Protein AF-A0A0E9LYX4-F1 (afdb_monomer_lite)

Radius of gyration: 15.2 Å; chains: 1; bounding box: 29×18×42 Å

Organism: NCBI:txid1236989

Sequence (67 aa):
MEKIGFHGLEAHKKSHAAFAEQAADYLHRYKKGTAPASYEVTHFLMDWITQHIKREDMEYAKFAGKK

Secondary structure (DSSP, 8-state):
-GGGT-TTHHHHHHHHHHHHHHHHHHHHHHHTT-S---HHHHHHHHHHHHHHIIIIIHHHHHHHTT-

InterPro domains:
  IPR012312 Hemerythrin-like [PF01814] (8-62)
  IPR012827 Hemerythrin, metal-binding domain [cd12107] (1-62)
  IPR035938 Hemerythrin-like superfamily [G3DSA:1.20.120.50] (1-67)
  IPR035938 Hemerythrin-like superfamily [SSF47188] (1-63)

Structure (mmCIF, N/CA/C/O backbone):
data_AF-A0A0E9LYX4-F1
#
_entry.id   AF-A0A0E9LYX4-F1
#
loop_
_atom_site.group_PDB
_atom_site.id
_atom_site.type_symbol
_atom_site.label_atom_id
_atom_site.label_alt_id
_atom_site.label_comp_id
_atom_site.label_asym_id
_atom_site.label_entity_id
_atom_site.label_seq_id
_atom_site.pdbx_PDB_ins_code
_atom_site.Cartn_x
_atom_site.Cartn_y
_atom_site.Cartn_z
_atom_site.occupancy
_atom_site.B_iso_or_equiv
_atom_site.auth_seq_id
_atom_site.auth_comp_id
_atom_site.auth_asym_id
_atom_site.auth_atom_id
_atom_site.pdbx_PDB_model_num
ATOM 1 N N . MET A 1 1 ? -4.846 -5.081 13.201 1.00 92.25 1 MET A N 1
ATOM 2 C CA . MET A 1 1 ? -6.236 -5.427 12.822 1.00 92.25 1 MET A CA 1
ATOM 3 C C . MET A 1 1 ? -6.761 -6.662 13.554 1.00 92.25 1 MET A C 1
ATOM 5 O O . MET A 1 1 ? -7.744 -6.545 14.269 1.00 92.25 1 MET A O 1
ATOM 9 N N . GLU A 1 2 ? -6.100 -7.817 13.447 1.00 95.00 2 GLU A N 1
ATOM 10 C CA . GLU A 1 2 ? -6.582 -9.090 14.020 1.00 95.00 2 GLU A CA 1
ATOM 11 C C . GLU A 1 2 ? -6.747 -9.073 15.547 1.00 95.00 2 GLU A C 1
ATOM 13 O O . GLU A 1 2 ? -7.823 -9.368 16.055 1.00 95.00 2 GLU A O 1
ATOM 18 N N . LYS A 1 3 ? -5.734 -8.591 16.280 1.00 94.31 3 LYS A N 1
ATOM 19 C CA . LYS A 1 3 ? -5.756 -8.512 17.756 1.00 94.31 3 LYS A CA 1
ATOM 20 C C . LYS A 1 3 ? -6.918 -7.698 18.331 1.00 94.31 3 LYS A C 1
ATOM 22 O O . LYS A 1 3 ? -7.309 -7.918 19.470 1.00 94.31 3 LYS A O 1
ATOM 27 N N . ILE A 1 4 ? -7.444 -6.742 17.567 1.00 93.94 4 ILE A N 1
ATOM 28 C CA . ILE A 1 4 ? -8.542 -5.879 18.013 1.00 93.94 4 ILE A CA 1
ATOM 29 C C . ILE A 1 4 ? -9.906 -6.337 17.482 1.00 93.94 4 ILE A C 1
ATOM 31 O O . ILE A 1 4 ? -10.913 -5.728 17.839 1.00 93.94 4 ILE A O 1
ATOM 35 N N . GLY A 1 5 ? -9.958 -7.407 16.681 1.00 94.94 5 GLY A N 1
ATOM 36 C CA . GLY A 1 5 ? -11.195 -7.930 16.099 1.00 94.94 5 GLY A CA 1
ATOM 37 C C . GLY A 1 5 ? -11.813 -6.997 15.057 1.00 94.94 5 GLY A C 1
ATOM 38 O O . GLY A 1 5 ? -13.026 -6.825 15.040 1.00 94.94 5 GLY A O 1
ATOM 39 N N . PHE A 1 6 ? -10.988 -6.344 14.231 1.00 96.25 6 PHE A N 1
ATOM 40 C CA . PHE A 1 6 ? -11.482 -5.485 13.152 1.00 96.25 6 PHE A CA 1
ATOM 41 C C . PHE A 1 6 ? -12.292 -6.305 12.135 1.00 96.25 6 PHE A C 1
ATOM 43 O O . PHE A 1 6 ? -11.763 -7.252 11.554 1.00 96.25 6 PHE A O 1
ATOM 50 N N . HIS A 1 7 ? -13.556 -5.937 11.897 1.00 95.19 7 HIS A N 1
ATOM 51 C CA . HIS A 1 7 ? -14.474 -6.680 11.018 1.00 95.19 7 HIS A CA 1
ATOM 52 C C . HIS A 1 7 ? -14.022 -6.706 9.551 1.00 95.19 7 HIS A C 1
ATOM 54 O O . HIS A 1 7 ? -14.321 -7.658 8.837 1.00 95.19 7 HIS A O 1
ATOM 60 N N . GLY A 1 8 ? -13.263 -5.699 9.108 1.00 96.12 8 GLY A N 1
ATOM 61 C CA . GLY A 1 8 ? -12.717 -5.614 7.750 1.00 96.12 8 GLY A CA 1
ATOM 62 C C . GLY A 1 8 ? -11.438 -6.427 7.510 1.00 96.12 8 GLY A C 1
ATOM 63 O O . GLY A 1 8 ? -10.805 -6.248 6.473 1.00 96.12 8 GLY A O 1
ATOM 64 N N . LEU A 1 9 ? -11.023 -7.297 8.444 1.00 96.94 9 LEU A N 1
ATOM 65 C CA . LEU A 1 9 ? -9.731 -7.999 8.398 1.00 96.94 9 LEU A CA 1
ATOM 66 C C . LEU A 1 9 ? -9.487 -8.762 7.090 1.00 96.94 9 LEU A C 1
ATOM 68 O O . LEU A 1 9 ? -8.443 -8.585 6.466 1.00 96.94 9 LEU A O 1
ATOM 72 N N . GLU A 1 10 ? -10.437 -9.605 6.689 1.00 97.69 10 GLU A N 1
ATOM 73 C CA . GLU A 1 10 ? -10.272 -10.487 5.529 1.00 97.69 10 GLU A CA 1
ATOM 74 C C . GLU A 1 10 ? -10.244 -9.706 4.213 1.00 97.69 10 GLU A C 1
ATOM 76 O O . GLU A 1 10 ? -9.411 -9.970 3.346 1.00 97.69 10 GLU A O 1
ATOM 81 N N . ALA A 1 11 ? -11.101 -8.690 4.080 1.00 97.50 11 ALA A N 1
ATOM 82 C CA . ALA A 1 11 ? -11.114 -7.818 2.909 1.00 97.50 11 ALA A CA 1
ATOM 83 C C . ALA A 1 11 ? -9.792 -7.046 2.769 1.00 97.50 11 ALA A C 1
ATOM 85 O O . ALA A 1 11 ? -9.200 -7.018 1.691 1.00 97.50 11 ALA A O 1
ATOM 86 N N . HIS A 1 12 ? -9.289 -6.502 3.876 1.00 97.94 12 HIS A N 1
ATOM 87 C CA . HIS A 1 12 ? -8.041 -5.749 3.901 1.00 97.94 12 HIS A CA 1
ATOM 88 C C . HIS A 1 12 ? -6.829 -6.646 3.578 1.00 97.94 12 HIS A C 1
ATOM 90 O O . HIS A 1 12 ? -5.994 -6.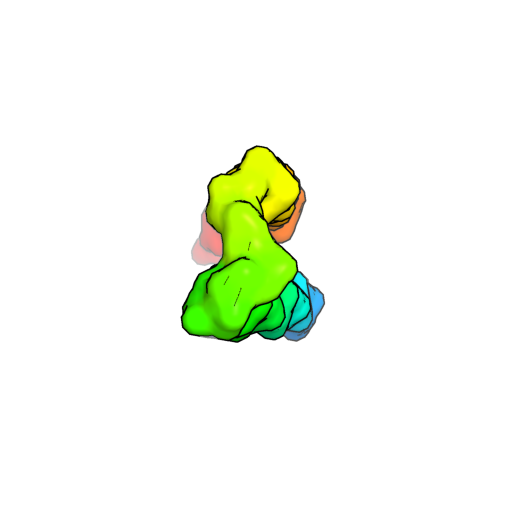288 2.747 1.00 97.94 12 HIS A O 1
ATOM 96 N N . LYS A 1 13 ? -6.765 -7.867 4.141 1.00 98.00 13 LYS A N 1
ATOM 97 C CA . LYS A 1 13 ? -5.744 -8.874 3.779 1.00 98.00 13 LYS A CA 1
ATOM 98 C C . LYS A 1 13 ? -5.792 -9.221 2.287 1.00 98.00 13 LYS A C 1
ATOM 100 O O . LYS A 1 13 ? -4.745 -9.346 1.655 1.00 98.00 13 LYS A O 1
ATOM 105 N N . LYS A 1 14 ? -6.991 -9.351 1.710 1.00 98.12 14 LYS A N 1
ATOM 106 C CA . LYS A 1 14 ? -7.166 -9.616 0.275 1.00 98.12 14 LYS A CA 1
ATOM 107 C C . LYS A 1 14 ? -6.653 -8.460 -0.590 1.00 98.12 14 LYS A C 1
ATOM 109 O O . LYS A 1 14 ? -6.000 -8.719 -1.598 1.00 98.12 14 LYS A O 1
ATOM 114 N N . SER A 1 15 ? -6.910 -7.215 -0.186 1.00 97.81 15 SER A N 1
ATOM 115 C CA . SER A 1 15 ? -6.389 -6.015 -0.858 1.00 97.81 15 SER A CA 1
ATOM 116 C C . SER A 1 15 ? -4.853 -6.019 -0.887 1.00 97.81 15 SER A C 1
ATOM 118 O O . SER A 1 15 ? -4.247 -5.880 -1.950 1.00 97.81 15 SER A O 1
ATOM 120 N N . HIS A 1 16 ? -4.211 -6.310 0.254 1.00 98.31 16 HIS A N 1
ATOM 121 C CA . HIS A 1 16 ? -2.748 -6.440 0.347 1.00 98.31 16 HIS A CA 1
ATOM 122 C C . HIS A 1 16 ? -2.189 -7.565 -0.524 1.00 98.31 16 HIS A C 1
ATOM 124 O O . HIS A 1 16 ? -1.175 -7.373 -1.194 1.00 98.31 16 HIS A O 1
ATOM 130 N N . ALA A 1 17 ? -2.838 -8.731 -0.527 1.00 98.38 17 ALA A N 1
ATOM 131 C CA . ALA A 1 17 ? -2.397 -9.870 -1.325 1.00 98.38 17 ALA A CA 1
ATOM 132 C C . ALA A 1 17 ? -2.427 -9.556 -2.830 1.00 98.38 17 ALA A C 1
ATOM 134 O O . ALA A 1 17 ? -1.449 -9.828 -3.524 1.00 98.38 17 ALA A O 1
ATOM 135 N N . ALA A 1 18 ? -3.501 -8.922 -3.313 1.00 97.94 18 ALA A N 1
ATOM 136 C CA . ALA A 1 18 ? -3.625 -8.522 -4.715 1.00 97.94 18 ALA A CA 1
ATOM 137 C C . ALA A 1 18 ? -2.548 -7.500 -5.120 1.00 97.94 18 ALA A C 1
ATOM 139 O O . ALA A 1 18 ? -1.933 -7.620 -6.179 1.00 97.94 18 ALA A O 1
ATOM 140 N N . PHE A 1 19 ? -2.267 -6.525 -4.252 1.00 97.88 19 PHE A N 1
ATOM 141 C CA . PHE A 1 19 ? -1.189 -5.565 -4.480 1.00 97.88 19 PHE A CA 1
ATOM 142 C C . PHE A 1 19 ? 0.187 -6.233 -4.548 1.00 97.88 19 PHE A C 1
ATOM 144 O O . PHE A 1 19 ? 0.968 -5.945 -5.455 1.00 97.88 19 PHE A O 1
ATOM 151 N N . ALA A 1 20 ? 0.480 -7.141 -3.613 1.00 97.81 20 ALA A N 1
ATOM 152 C CA . ALA A 1 20 ? 1.749 -7.858 -3.571 1.00 97.81 20 ALA A CA 1
ATOM 153 C C . ALA A 1 20 ? 1.961 -8.731 -4.818 1.00 97.81 20 ALA A C 1
ATOM 155 O O . ALA A 1 20 ? 3.063 -8.750 -5.366 1.00 97.81 20 ALA A O 1
ATOM 156 N N . GLU A 1 21 ? 0.912 -9.409 -5.292 1.00 97.81 21 GLU A N 1
ATOM 157 C CA . GLU A 1 21 ? 0.942 -10.199 -6.526 1.00 97.81 21 GLU A CA 1
ATOM 158 C C . GLU A 1 21 ? 1.263 -9.322 -7.745 1.00 97.81 21 GLU A C 1
ATOM 160 O O . GLU A 1 21 ? 2.188 -9.619 -8.504 1.00 97.81 21 GLU A O 1
ATOM 165 N N . GLN A 1 22 ? 0.569 -8.191 -7.892 1.00 94.75 22 GLN A N 1
ATOM 166 C CA . GLN A 1 22 ? 0.790 -7.279 -9.012 1.00 94.75 22 GLN A CA 1
ATOM 167 C C . GLN A 1 22 ? 2.179 -6.614 -8.957 1.00 94.75 22 GLN A C 1
ATOM 169 O O . GLN A 1 22 ? 2.855 -6.490 -9.980 1.00 94.75 22 GLN A O 1
ATOM 174 N N . ALA A 1 23 ? 2.660 -6.242 -7.767 1.00 93.94 23 ALA A N 1
ATOM 175 C CA . ALA A 1 23 ? 4.015 -5.720 -7.581 1.00 93.94 23 ALA A CA 1
ATOM 176 C C . ALA A 1 23 ? 5.095 -6.764 -7.927 1.00 93.94 23 ALA A C 1
ATOM 178 O O . ALA A 1 23 ? 6.124 -6.424 -8.521 1.00 93.94 23 ALA A O 1
ATOM 179 N N . ALA A 1 24 ? 4.862 -8.038 -7.595 1.00 94.44 24 ALA A N 1
ATOM 180 C CA . ALA A 1 24 ? 5.762 -9.132 -7.945 1.00 94.44 24 ALA A CA 1
ATOM 181 C C . ALA A 1 24 ? 5.838 -9.354 -9.465 1.00 94.44 24 ALA A C 1
ATOM 183 O O . ALA A 1 24 ? 6.937 -9.556 -9.991 1.00 94.44 24 ALA A O 1
ATOM 184 N N . ASP A 1 25 ? 4.713 -9.250 -10.180 1.00 92.12 25 ASP A N 1
ATOM 185 C CA . ASP A 1 25 ? 4.690 -9.309 -11.647 1.00 92.12 25 ASP A CA 1
ATOM 186 C C . ASP A 1 25 ? 5.495 -8.162 -12.282 1.00 92.12 25 ASP A C 1
ATOM 188 O O . ASP A 1 25 ? 6.357 -8.403 -13.136 1.00 92.12 25 ASP A O 1
ATOM 192 N N . TYR A 1 26 ? 5.299 -6.922 -11.818 1.00 90.56 26 TYR A N 1
ATOM 193 C CA . TYR A 1 26 ? 6.095 -5.780 -12.282 1.00 90.56 26 TYR A CA 1
ATOM 194 C C . TYR A 1 26 ? 7.598 -6.007 -12.067 1.00 90.56 26 TYR A C 1
ATOM 196 O O . TYR A 1 26 ? 8.398 -5.793 -12.983 1.00 90.56 26 TYR A O 1
ATOM 204 N N . LEU A 1 27 ? 7.994 -6.496 -10.886 1.00 89.94 27 LEU A N 1
ATOM 205 C CA . LEU A 1 27 ? 9.392 -6.798 -10.580 1.00 89.94 27 LEU A CA 1
ATOM 206 C C . LEU A 1 27 ? 9.959 -7.902 -11.483 1.00 89.94 27 LEU A C 1
ATOM 208 O O . LEU A 1 27 ? 11.106 -7.813 -11.925 1.00 89.94 27 LEU A O 1
ATOM 212 N N . HIS A 1 28 ? 9.173 -8.941 -11.767 1.00 91.25 28 HIS A N 1
ATOM 213 C CA . HIS A 1 28 ? 9.565 -10.028 -12.663 1.00 91.25 28 HIS A CA 1
ATOM 214 C C . HIS A 1 28 ? 9.797 -9.534 -14.092 1.00 91.25 28 HIS A C 1
ATOM 216 O O . HIS A 1 28 ? 10.845 -9.814 -14.679 1.00 91.25 28 HIS A O 1
ATOM 222 N N . ARG A 1 29 ? 8.864 -8.744 -14.637 1.00 87.12 29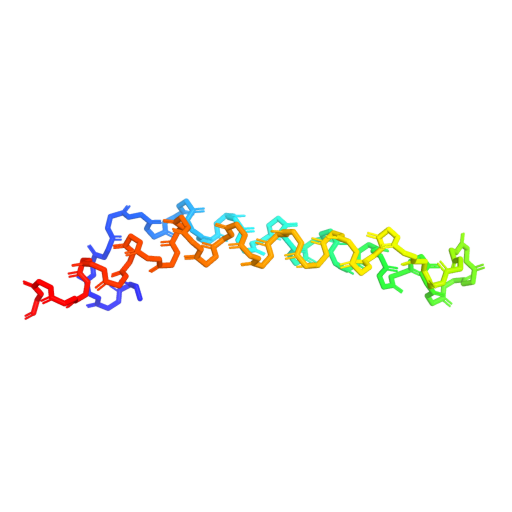 ARG A N 1
ATOM 223 C CA . ARG A 1 29 ? 8.989 -8.148 -15.977 1.00 87.12 29 ARG A CA 1
ATOM 224 C C . ARG A 1 29 ? 10.168 -7.184 -16.080 1.00 87.12 29 ARG A C 1
ATOM 226 O O . ARG A 1 29 ? 10.863 -7.191 -17.100 1.00 87.12 29 ARG A O 1
ATOM 233 N N . TYR A 1 30 ? 10.425 -6.410 -15.025 1.00 85.38 30 TYR A N 1
ATOM 234 C CA . TYR A 1 30 ? 11.590 -5.531 -14.933 1.00 85.38 30 TYR A CA 1
ATOM 235 C C . TYR A 1 30 ? 12.903 -6.325 -14.957 1.00 85.38 30 TYR A C 1
ATOM 237 O O . TYR A 1 30 ? 13.774 -6.056 -15.781 1.00 85.38 30 TYR A O 1
ATOM 245 N N . LYS A 1 31 ? 13.028 -7.367 -14.122 1.00 87.81 31 LYS A N 1
ATOM 246 C CA . LYS A 1 31 ? 14.228 -8.224 -14.068 1.00 87.81 31 LYS A CA 1
ATOM 247 C C . LYS A 1 31 ? 14.518 -8.947 -15.383 1.00 87.81 31 LYS A C 1
ATOM 249 O O . LYS A 1 31 ? 15.677 -9.207 -15.687 1.00 87.81 31 LYS A O 1
ATOM 254 N N . LYS A 1 32 ? 13.484 -9.264 -16.166 1.00 89.62 32 LYS A N 1
ATOM 255 C CA . LYS A 1 32 ? 13.626 -9.865 -17.500 1.00 89.62 32 LYS A CA 1
ATOM 256 C C 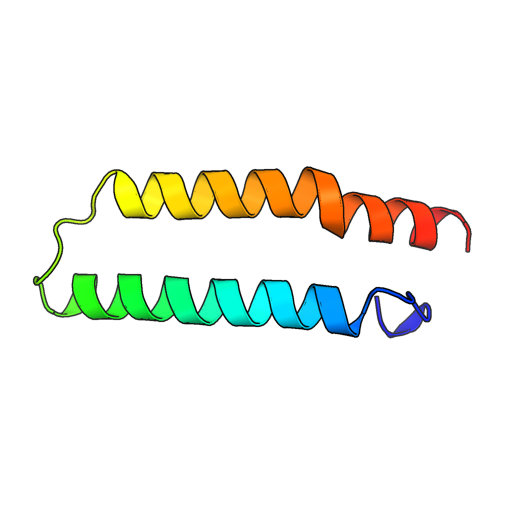. LYS A 1 32 ? 14.030 -8.870 -18.595 1.00 89.62 32 LYS A C 1
ATOM 258 O O . LYS A 1 32 ? 14.205 -9.288 -19.734 1.00 89.62 32 LYS A O 1
ATOM 263 N N . GLY A 1 33 ? 14.129 -7.572 -18.292 1.00 83.19 33 GLY A N 1
ATOM 264 C CA . GLY A 1 33 ? 14.371 -6.528 -19.294 1.00 83.19 33 GLY A CA 1
ATOM 265 C C . GLY A 1 33 ? 13.201 -6.328 -20.264 1.00 83.19 33 GLY A C 1
ATOM 266 O O . GLY A 1 33 ? 13.347 -5.659 -21.280 1.00 83.19 33 GLY A O 1
ATOM 267 N N . THR A 1 34 ? 12.037 -6.913 -19.962 1.00 76.88 34 THR A N 1
ATOM 268 C CA . THR A 1 34 ? 10.840 -6.891 -20.822 1.00 76.88 34 THR A CA 1
ATOM 269 C C . THR A 1 34 ? 9.946 -5.677 -20.589 1.00 76.88 34 THR A C 1
ATOM 271 O O . THR A 1 34 ? 8.990 -5.469 -21.329 1.00 76.88 34 THR A O 1
ATOM 274 N N . ALA A 1 35 ? 10.250 -4.869 -19.574 1.00 66.88 35 ALA A N 1
ATOM 275 C CA . ALA A 1 35 ? 9.575 -3.610 -19.311 1.00 66.88 35 ALA A CA 1
ATOM 276 C C . ALA A 1 35 ? 10.623 -2.534 -18.990 1.00 66.88 35 ALA A C 1
ATOM 278 O O . ALA A 1 35 ? 11.459 -2.765 -18.109 1.00 66.88 35 ALA A O 1
ATOM 279 N N . PRO A 1 36 ? 10.593 -1.356 -19.643 1.00 61.59 36 PRO A N 1
ATOM 280 C CA . PRO A 1 36 ? 11.292 -0.202 -19.096 1.00 61.59 36 PRO A CA 1
ATOM 281 C C . PRO A 1 36 ? 10.690 0.065 -17.711 1.00 61.59 36 PRO A C 1
ATOM 283 O O . PRO A 1 36 ? 9.471 -0.006 -17.570 1.00 61.59 36 PRO A O 1
ATOM 286 N N . ALA A 1 37 ? 11.506 0.324 -16.683 1.00 64.06 37 ALA A N 1
ATOM 287 C CA . ALA A 1 37 ? 10.997 0.825 -15.402 1.00 64.06 37 ALA A CA 1
ATOM 288 C C . ALA A 1 37 ? 10.239 2.128 -15.683 1.00 64.06 37 ALA A C 1
ATOM 290 O O . ALA A 1 37 ? 10.841 3.178 -15.897 1.00 64.06 37 ALA A O 1
ATOM 291 N N . SER A 1 38 ? 8.923 2.017 -15.822 1.00 72.94 38 SER A N 1
ATOM 292 C CA . SER A 1 38 ? 8.090 3.010 -16.480 1.00 72.94 38 SER A CA 1
ATOM 293 C C . SER A 1 38 ? 7.272 3.789 -15.461 1.00 72.94 38 SER A C 1
ATOM 295 O O . SER A 1 38 ? 7.026 3.345 -14.338 1.00 72.94 38 SER A O 1
ATOM 297 N N . TYR A 1 39 ? 6.794 4.949 -15.910 1.00 83.06 39 TYR A N 1
ATOM 298 C CA . TYR A 1 39 ? 5.759 5.741 -15.251 1.00 83.06 39 TYR A CA 1
ATOM 299 C C . TYR A 1 39 ? 4.569 4.894 -14.770 1.00 83.06 39 TYR A C 1
ATOM 301 O O . TYR A 1 39 ? 4.000 5.199 -13.730 1.00 83.06 39 TYR A O 1
ATOM 309 N N . GLU A 1 40 ? 4.225 3.815 -15.479 1.00 83.75 40 GLU A N 1
ATOM 310 C CA . GLU A 1 40 ? 3.123 2.916 -15.128 1.00 83.75 40 GLU A CA 1
ATOM 311 C C . GLU A 1 40 ? 3.318 2.259 -13.756 1.00 83.75 40 GLU A C 1
ATOM 313 O O . GLU A 1 40 ? 2.392 2.251 -12.950 1.00 83.75 40 GLU A O 1
ATOM 318 N N . VAL A 1 41 ? 4.528 1.767 -13.456 1.00 89.12 41 VAL A N 1
ATOM 319 C CA . VAL A 1 41 ? 4.821 1.123 -12.165 1.00 89.12 41 VAL A CA 1
ATOM 320 C C . VAL A 1 41 ? 4.705 2.146 -11.042 1.00 89.12 41 VAL A C 1
ATOM 322 O O . VAL A 1 41 ? 4.041 1.899 -10.038 1.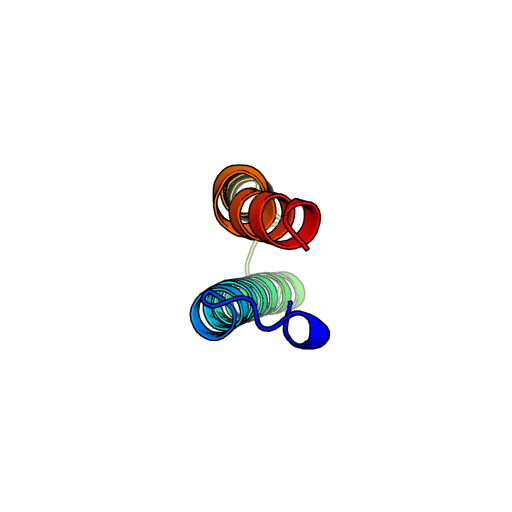00 89.12 41 VAL A O 1
ATOM 325 N N . THR A 1 42 ? 5.303 3.325 -11.225 1.00 89.50 42 THR A N 1
ATOM 326 C CA . THR A 1 42 ? 5.229 4.407 -10.237 1.00 89.50 42 THR A CA 1
ATOM 327 C C . THR A 1 42 ? 3.792 4.880 -10.037 1.00 89.50 42 THR A C 1
ATOM 329 O O . THR A 1 42 ? 3.368 5.066 -8.900 1.00 89.50 42 THR A O 1
ATOM 332 N N . HIS A 1 43 ? 3.022 5.033 -11.116 1.00 91.88 43 HIS A N 1
ATOM 333 C CA . HIS A 1 43 ? 1.615 5.416 -11.057 1.00 91.88 43 HIS A CA 1
ATOM 334 C C . HIS A 1 43 ? 0.778 4.372 -10.311 1.00 91.88 43 HIS A C 1
ATOM 336 O O . HIS A 1 43 ? 0.042 4.744 -9.402 1.00 91.88 43 HIS A O 1
ATOM 342 N N . PHE A 1 44 ? 0.946 3.082 -10.622 1.00 93.06 44 PHE A N 1
ATOM 343 C CA . PHE A 1 44 ? 0.278 1.986 -9.918 1.00 93.06 44 PHE A CA 1
ATOM 344 C C . PHE A 1 44 ? 0.577 2.007 -8.415 1.00 93.06 44 PHE A C 1
ATOM 346 O O . PHE A 1 44 ? -0.346 1.999 -7.602 1.00 93.06 44 PHE A O 1
ATOM 353 N N . LEU A 1 45 ? 1.860 2.077 -8.042 1.00 94.06 45 LEU A N 1
ATOM 354 C CA . LEU A 1 45 ? 2.273 2.104 -6.639 1.00 94.06 45 LEU A CA 1
ATOM 355 C C . LEU A 1 45 ? 1.681 3.321 -5.919 1.00 94.06 45 LEU A C 1
ATOM 357 O O . LEU A 1 45 ? 1.116 3.185 -4.835 1.00 94.06 45 LEU A O 1
ATOM 361 N N . MET A 1 46 ? 1.787 4.509 -6.522 1.00 95.25 46 MET A N 1
ATOM 362 C CA . MET A 1 46 ? 1.289 5.743 -5.917 1.00 95.25 46 MET A CA 1
ATOM 363 C C . MET A 1 46 ? -0.231 5.751 -5.772 1.00 95.25 46 MET A C 1
ATOM 365 O O . MET A 1 46 ? -0.725 6.131 -4.708 1.00 95.25 46 MET A O 1
ATOM 369 N N . ASP A 1 47 ? -0.969 5.350 -6.808 1.00 96.56 47 ASP A N 1
ATOM 370 C CA . ASP A 1 47 ? -2.431 5.333 -6.773 1.00 96.56 47 ASP A CA 1
ATOM 371 C C . ASP A 1 47 ? -2.930 4.315 -5.747 1.00 96.56 47 ASP A C 1
ATOM 373 O O . ASP A 1 47 ? -3.684 4.686 -4.843 1.00 96.56 47 ASP A O 1
ATOM 377 N N . TRP A 1 48 ? -2.426 3.075 -5.794 1.00 97.81 48 TRP A N 1
ATOM 378 C CA . TRP A 1 48 ? -2.863 2.026 -4.875 1.00 97.81 48 TRP A CA 1
ATOM 379 C C . TRP A 1 48 ? -2.603 2.410 -3.417 1.00 97.81 48 TRP A C 1
ATOM 381 O O . TRP A 1 48 ? -3.534 2.398 -2.613 1.00 97.81 48 TRP A O 1
ATOM 391 N N . ILE A 1 49 ? -1.383 2.846 -3.078 1.00 97.62 49 ILE A N 1
ATOM 392 C CA . ILE A 1 49 ? -1.034 3.241 -1.702 1.00 97.62 49 ILE A CA 1
ATOM 393 C C . ILE A 1 49 ? -1.913 4.408 -1.242 1.00 97.62 49 ILE A C 1
ATOM 395 O O . ILE A 1 49 ? -2.450 4.393 -0.134 1.00 97.62 49 ILE A O 1
ATOM 399 N N . THR A 1 50 ? -2.102 5.417 -2.096 1.00 98.12 50 THR A N 1
ATOM 400 C CA . THR A 1 50 ? -2.891 6.602 -1.739 1.00 98.12 50 THR A CA 1
ATOM 401 C C . THR A 1 50 ? -4.351 6.248 -1.470 1.00 98.12 50 THR A C 1
ATOM 403 O O . THR A 1 50 ? -4.934 6.736 -0.498 1.00 98.12 50 THR A O 1
ATOM 406 N N . GLN A 1 51 ? -4.961 5.426 -2.324 1.00 97.62 51 GLN A N 1
ATOM 407 C CA . GLN A 1 51 ? -6.360 5.030 -2.164 1.00 97.62 51 GLN A CA 1
ATOM 408 C C . GLN A 1 51 ? -6.544 4.067 -0.992 1.00 97.62 51 GLN A C 1
ATOM 410 O O . GLN A 1 51 ? -7.495 4.235 -0.225 1.00 97.62 51 GLN A O 1
ATOM 415 N N . HIS A 1 52 ? -5.627 3.111 -0.824 1.00 97.94 52 HIS A N 1
ATOM 416 C CA . HIS A 1 52 ? -5.661 2.137 0.260 1.00 97.94 52 HIS A CA 1
ATOM 417 C C . HIS A 1 52 ? -5.590 2.831 1.623 1.00 97.94 52 HIS A C 1
ATOM 419 O O . HIS A 1 52 ? -6.470 2.624 2.460 1.00 97.94 52 HIS A O 1
ATOM 425 N N . ILE A 1 53 ? -4.649 3.770 1.793 1.00 98.00 53 ILE A N 1
ATOM 426 C CA . ILE A 1 53 ? -4.538 4.556 3.027 1.00 98.00 53 ILE A CA 1
ATOM 427 C C . ILE A 1 53 ? -5.830 5.329 3.287 1.00 98.00 53 ILE A C 1
ATOM 429 O O . ILE A 1 53 ? -6.432 5.216 4.353 1.00 98.00 53 ILE A O 1
ATOM 433 N N . LYS A 1 54 ? -6.292 6.116 2.306 1.00 96.62 54 LYS A N 1
ATOM 434 C CA . LYS A 1 54 ? -7.446 7.013 2.484 1.00 96.62 54 LYS A CA 1
ATOM 435 C C . LYS A 1 54 ? -8.743 6.280 2.816 1.00 96.62 54 LYS A C 1
ATOM 437 O O . LYS A 1 54 ? -9.607 6.871 3.466 1.00 96.62 54 LYS A O 1
ATOM 442 N N . ARG A 1 55 ? -8.909 5.046 2.336 1.00 94.00 55 ARG A N 1
ATOM 443 C CA . ARG A 1 55 ? -10.170 4.303 2.429 1.00 94.00 55 ARG A CA 1
ATOM 444 C C . ARG A 1 55 ? -10.096 3.177 3.453 1.00 94.00 55 ARG A C 1
ATOM 446 O O . ARG A 1 55 ? -10.876 3.188 4.399 1.00 94.00 55 ARG A O 1
ATOM 453 N N . GLU A 1 56 ? -9.164 2.248 3.278 1.00 96.88 56 GLU A N 1
ATOM 454 C CA . GLU A 1 56 ? -9.090 1.011 4.059 1.00 96.88 56 GLU A CA 1
ATOM 455 C C . GLU A 1 56 ? -8.358 1.229 5.392 1.00 96.88 56 GLU A C 1
ATOM 457 O O . GLU A 1 56 ? -8.906 0.922 6.455 1.00 96.88 56 GLU A O 1
ATOM 462 N N . ASP A 1 57 ? -7.165 1.837 5.378 1.00 97.62 57 ASP A N 1
ATOM 463 C CA . ASP A 1 57 ? -6.403 2.073 6.617 1.00 97.62 57 ASP A CA 1
ATOM 464 C C . ASP A 1 57 ? -7.122 3.047 7.553 1.00 97.62 57 ASP A C 1
ATOM 466 O O . AS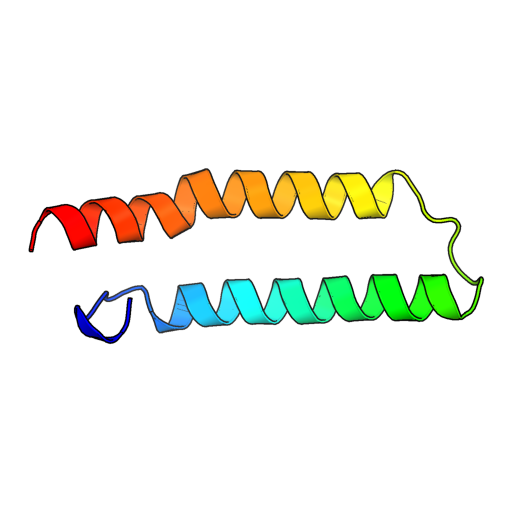P A 1 57 ? -7.138 2.852 8.771 1.00 97.62 57 ASP A O 1
ATOM 470 N N . MET A 1 58 ? -7.768 4.081 7.003 1.00 96.81 58 MET A N 1
ATOM 471 C CA . MET A 1 58 ? -8.551 5.023 7.807 1.00 96.81 58 MET A CA 1
ATOM 472 C C . MET A 1 58 ? -9.785 4.377 8.451 1.00 96.81 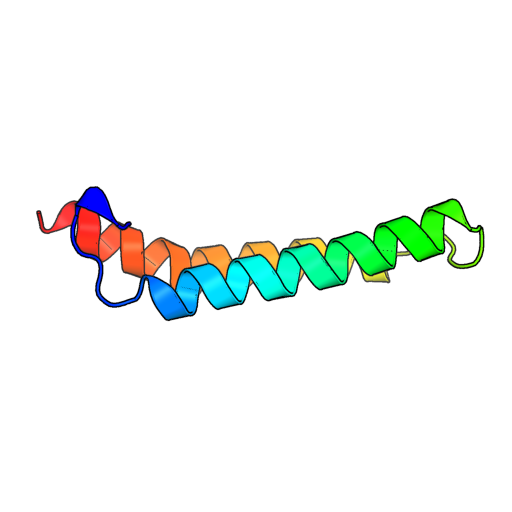58 MET A C 1
ATOM 474 O O . MET A 1 58 ? -10.202 4.820 9.525 1.00 96.81 58 MET A O 1
ATOM 478 N N . GLU A 1 59 ? -10.381 3.345 7.844 1.00 95.06 59 GLU A N 1
ATOM 479 C CA . GLU A 1 59 ? -11.465 2.580 8.474 1.00 95.06 59 GLU A CA 1
ATOM 480 C C . GLU A 1 59 ? -10.944 1.815 9.693 1.00 95.06 59 GLU A C 1
ATOM 482 O O . GLU A 1 59 ? -11.506 1.924 10.789 1.00 95.06 59 GLU A O 1
ATOM 487 N N . TYR A 1 60 ? -9.819 1.117 9.524 1.00 95.25 60 TYR A N 1
ATOM 488 C CA . TYR A 1 60 ? -9.133 0.456 10.626 1.00 95.25 60 TYR A CA 1
ATOM 489 C C . TYR A 1 60 ? -8.743 1.450 11.730 1.00 95.25 60 TYR A C 1
ATOM 491 O O . TYR A 1 60 ? -9.016 1.187 12.901 1.00 95.25 60 TYR A O 1
ATOM 499 N N . ALA A 1 61 ? -8.163 2.604 11.387 1.00 95.44 61 ALA A N 1
ATOM 500 C CA . ALA A 1 61 ? -7.745 3.617 12.355 1.00 95.44 61 ALA A CA 1
ATOM 501 C C . ALA A 1 61 ? -8.926 4.134 13.195 1.00 95.44 61 ALA A C 1
ATOM 503 O O . ALA A 1 61 ? -8.826 4.235 14.419 1.00 95.44 61 ALA A O 1
ATOM 504 N N . LYS A 1 62 ? -10.079 4.393 12.559 1.00 94.56 62 LYS A N 1
ATOM 505 C CA . LYS A 1 62 ? -11.318 4.780 13.256 1.00 94.56 62 LYS A CA 1
ATOM 506 C C . LYS A 1 62 ? -11.828 3.682 14.185 1.00 94.56 62 LYS A C 1
ATOM 508 O O . LYS A 1 62 ? -12.341 3.995 15.254 1.00 94.56 62 LYS A O 1
ATOM 513 N N . PHE A 1 63 ? -11.737 2.416 13.781 1.00 94.62 63 PHE A N 1
ATOM 514 C CA . PHE A 1 63 ? -12.135 1.291 14.627 1.00 94.62 63 PHE A CA 1
ATOM 515 C C . PHE A 1 63 ? -11.185 1.123 15.820 1.00 94.62 63 PHE A C 1
ATOM 517 O O . PHE A 1 63 ? -11.640 0.951 16.947 1.00 94.62 63 PHE A O 1
ATOM 524 N N . ALA A 1 64 ? -9.876 1.227 15.586 1.00 93.44 64 ALA A N 1
ATOM 525 C CA . ALA A 1 64 ? -8.854 1.112 16.619 1.00 93.44 64 ALA A CA 1
ATOM 526 C C . ALA A 1 64 ? -8.963 2.219 17.676 1.00 93.44 64 ALA A C 1
ATOM 528 O O . ALA A 1 64 ? -8.846 1.922 18.854 1.00 93.44 64 ALA A O 1
ATOM 529 N N . GLY A 1 65 ? -9.249 3.464 17.277 1.00 89.88 65 GLY A N 1
ATOM 530 C CA . GLY A 1 65 ? -9.430 4.581 18.214 1.00 89.88 65 GLY A CA 1
ATOM 531 C C . GLY A 1 65 ? -10.732 4.553 19.027 1.00 89.88 65 GLY A C 1
ATOM 532 O O . GLY A 1 65 ? -10.910 5.387 19.907 1.00 89.88 65 GLY A O 1
ATOM 533 N N . LYS A 1 66 ? -11.661 3.635 18.725 1.00 76.19 66 LYS A N 1
ATOM 534 C CA . LYS A 1 66 ? -12.898 3.419 19.499 1.00 76.19 66 LYS A CA 1
ATOM 535 C C . LYS A 1 66 ? -12.763 2.318 20.560 1.00 76.19 66 LYS A C 1
ATOM 537 O O . LYS A 1 66 ? -13.722 2.099 21.298 1.00 76.19 66 LYS A O 1
ATOM 542 N N . LYS A 1 67 ? -11.637 1.603 20.591 1.00 59.19 67 LYS A N 1
ATOM 543 C CA . LYS A 1 67 ? -11.305 0.604 21.613 1.00 59.19 67 LYS A CA 1
ATOM 544 C C . LYS A 1 67 ? -10.346 1.183 22.638 1.00 59.19 67 LYS A C 1
ATOM 546 O O . LYS A 1 67 ? -10.433 0.713 23.790 1.00 59.19 67 LYS A O 1
#

Foldseek 3Di:
DVVLPPVCVVVLVVLVVVLVVVLVVVVVCVVVVNDDPDPVSVVSVVVSVVCCCVPVVVSVVVSVVVD

pLDDT: mean 91.52, std 9.07, range [59.19, 98.38]